Protein AF-A0AAV0WAT5-F1 (afdb_monomer_lite)

Radius of gyration: 22.38 Å; chains: 1; bounding box: 72×44×69 Å

Foldseek 3Di:
DDDDDPDDPDDPVRVVVVVVPDDDDDDDDDDDDDDDDDDDDDDDDDDDDDDDDDDPPDDPPPPPVPLDLAVLVDLVVDDDDVVNLVSNLPDFQQDDPPDDWDWDWDQDPNDIDTATDDSVVCVVQVQWHDGPPQQAIARSCCQHPPQADDPVRPHGDDYRHNHHPNHRPQCDDPNRPVDDD

pLDDT: mean 71.85, std 24.54, range [28.67, 96.25]

Sequence (181 aa):
MNDNKRKNSGSIATWLEKRSKTTIQDTRTNMMNDPIPIAVSSVTQVHLNQQSPNEPTTTHFSMTTELSNDIGDYLEKGSQTDHVKARFLEAPNVPDNNFLYPFSLHNKKGKQEKRYLKRDHFIQYKWLVYSQKKGGVFCNYCVFFANKGGKDKNVTLKSLVTVPLDKYAKMLGETGDFSTQ

Structure (mmCIF, N/CA/C/O backbone):
data_AF-A0AAV0WAT5-F1
#
_entry.id   AF-A0AAV0WAT5-F1
#
loop_
_atom_site.group_PDB
_atom_site.id
_atom_site.type_symbol
_atom_site.label_atom_id
_atom_site.label_alt_id
_atom_site.label_comp_id
_atom_site.label_asym_id
_atom_site.label_entity_id
_atom_site.label_seq_id
_atom_site.pdbx_PDB_ins_code
_atom_site.Cartn_x
_atom_site.Cartn_y
_atom_site.Cartn_z
_atom_site.occupancy
_atom_site.B_iso_or_equiv
_atom_site.auth_seq_id
_atom_site.auth_comp_id
_atom_site.auth_asym_id
_atom_site.auth_atom_id
_atom_site.pdbx_PDB_model_num
ATOM 1 N N . MET A 1 1 ? 44.144 9.863 -25.870 1.00 37.47 1 MET A N 1
ATOM 2 C CA . MET A 1 1 ? 43.237 9.222 -24.894 1.00 37.47 1 MET A CA 1
ATOM 3 C C . MET A 1 1 ? 42.202 10.264 -24.490 1.00 37.47 1 MET A C 1
ATOM 5 O O . MET A 1 1 ? 42.584 11.232 -23.852 1.00 37.47 1 MET A O 1
ATOM 9 N N . ASN A 1 2 ? 40.951 10.139 -24.942 1.00 33.28 2 ASN A N 1
ATOM 10 C CA . ASN A 1 2 ? 39.873 11.076 -24.601 1.00 33.28 2 ASN A CA 1
ATOM 11 C C . ASN A 1 2 ? 39.012 10.477 -23.484 1.00 33.28 2 ASN A C 1
ATOM 13 O O . ASN A 1 2 ? 38.313 9.492 -23.719 1.00 33.28 2 ASN A O 1
ATOM 17 N N . ASP A 1 3 ? 39.034 11.095 -22.304 1.00 37.66 3 ASP A N 1
ATOM 18 C CA . ASP A 1 3 ? 38.148 10.755 -21.190 1.00 37.66 3 ASP A CA 1
ATOM 19 C C . ASP A 1 3 ? 36.801 11.471 -21.342 1.00 37.66 3 ASP A C 1
ATOM 21 O O . ASP A 1 3 ? 36.654 12.673 -21.110 1.00 37.66 3 ASP A O 1
ATOM 25 N N . ASN A 1 4 ? 35.786 10.706 -21.741 1.00 37.41 4 ASN A N 1
ATOM 26 C CA . ASN A 1 4 ? 34.407 11.167 -21.844 1.00 37.41 4 ASN A CA 1
ATOM 27 C C . ASN A 1 4 ? 33.739 11.129 -20.458 1.00 37.41 4 ASN A C 1
ATOM 29 O O . ASN A 1 4 ? 33.177 10.119 -20.031 1.00 37.41 4 ASN A O 1
ATOM 33 N N . LYS A 1 5 ? 33.783 12.255 -19.740 1.00 36.44 5 LYS A N 1
ATOM 34 C CA . LYS A 1 5 ? 33.092 12.438 -18.455 1.00 36.44 5 LYS A CA 1
ATOM 35 C C . LYS A 1 5 ? 31.586 12.620 -18.698 1.00 36.44 5 LYS A C 1
ATOM 37 O O . LYS A 1 5 ? 31.105 13.732 -18.919 1.00 36.44 5 LYS A O 1
ATOM 42 N N . ARG A 1 6 ? 30.825 11.517 -18.672 1.00 36.16 6 ARG A N 1
ATOM 43 C CA . ARG A 1 6 ? 29.349 11.538 -18.673 1.00 36.16 6 ARG A CA 1
ATOM 44 C C . ARG A 1 6 ? 28.849 12.312 -17.448 1.00 36.16 6 ARG A C 1
ATOM 46 O O . ARG A 1 6 ? 29.103 11.931 -16.308 1.00 36.16 6 ARG A O 1
ATOM 53 N N . LYS A 1 7 ? 28.140 13.413 -17.700 1.00 38.62 7 LYS A N 1
ATOM 54 C CA . LYS A 1 7 ? 27.455 14.218 -16.684 1.00 38.62 7 LYS A CA 1
ATOM 55 C C . LYS A 1 7 ? 26.308 13.389 -16.098 1.00 38.62 7 LYS A C 1
ATOM 57 O O . LYS A 1 7 ? 25.387 13.021 -16.820 1.00 38.62 7 LYS A O 1
ATOM 62 N N . ASN A 1 8 ? 26.400 13.078 -14.807 1.00 36.84 8 ASN A N 1
ATOM 63 C CA . ASN A 1 8 ? 25.370 12.379 -14.045 1.00 36.84 8 ASN A CA 1
ATOM 64 C C . ASN A 1 8 ? 24.145 13.297 -13.892 1.00 36.84 8 ASN A C 1
ATOM 66 O O . ASN A 1 8 ? 24.202 14.310 -13.194 1.00 36.84 8 ASN A O 1
ATOM 70 N N . SER A 1 9 ? 23.068 12.981 -14.602 1.00 46.84 9 SER A N 1
ATOM 71 C CA . SER A 1 9 ? 21.797 13.693 -14.542 1.00 46.84 9 SER A CA 1
ATOM 72 C C . SER A 1 9 ? 21.013 13.265 -13.301 1.00 46.84 9 SER A C 1
ATOM 74 O O . SER A 1 9 ? 20.591 12.119 -13.232 1.00 46.84 9 SER A O 1
ATOM 76 N N . GLY A 1 10 ? 20.812 14.203 -12.368 1.00 46.66 10 GLY A N 1
ATOM 77 C CA . GLY A 1 10 ? 19.730 14.236 -11.372 1.00 46.66 10 GLY A CA 1
ATOM 78 C C . GLY A 1 10 ? 19.523 12.978 -10.522 1.00 46.66 10 GLY A C 1
ATOM 79 O O . GLY A 1 10 ? 18.920 12.007 -10.964 1.00 46.66 10 GLY A O 1
ATOM 80 N N . SER A 1 11 ? 19.931 13.032 -9.252 1.00 63.19 11 SER A N 1
ATOM 81 C CA . SER A 1 11 ? 19.593 11.995 -8.270 1.00 63.19 11 SER A CA 1
ATOM 82 C C . SER A 1 11 ? 18.072 11.820 -8.153 1.00 63.19 11 SER A C 1
ATOM 84 O O . SER A 1 11 ? 17.319 12.792 -8.193 1.00 63.19 11 SER A O 1
ATOM 86 N N . ILE A 1 12 ? 17.615 10.582 -7.947 1.00 54.03 12 ILE A N 1
ATOM 87 C CA . ILE A 1 12 ? 16.197 10.235 -7.733 1.00 54.03 12 ILE A CA 1
ATOM 88 C C . ILE A 1 12 ? 15.582 11.028 -6.566 1.00 54.03 12 ILE A C 1
ATOM 90 O O . ILE A 1 12 ? 14.396 11.358 -6.584 1.00 54.03 12 ILE A O 1
ATOM 94 N N . ALA A 1 13 ? 16.417 11.409 -5.592 1.00 47.31 13 ALA A N 1
ATOM 95 C CA . ALA A 1 13 ? 16.045 12.291 -4.491 1.00 47.31 13 ALA A CA 1
ATOM 96 C C . ALA A 1 13 ? 15.544 13.653 -5.001 1.00 47.31 13 ALA A C 1
ATOM 98 O O . ALA A 1 13 ? 14.521 14.153 -4.543 1.00 47.31 13 ALA A O 1
ATOM 99 N N . THR A 1 14 ? 16.201 14.203 -6.025 1.00 43.69 14 THR A N 1
ATOM 100 C CA . THR A 1 14 ? 15.866 15.497 -6.627 1.00 43.69 14 THR A CA 1
ATOM 101 C C . THR A 1 14 ? 14.537 15.451 -7.392 1.00 43.69 14 THR A C 1
ATOM 103 O O . THR A 1 14 ? 13.844 16.462 -7.487 1.00 43.69 14 THR A O 1
ATOM 106 N N . TRP A 1 15 ? 14.147 14.284 -7.921 1.00 50.72 15 TRP A N 1
ATOM 107 C CA . TRP A 1 15 ? 12.845 14.096 -8.571 1.00 50.72 15 TRP A CA 1
ATOM 108 C C . TRP A 1 15 ? 11.705 13.970 -7.548 1.00 50.72 15 TRP A C 1
ATOM 110 O O . TRP A 1 15 ? 10.678 14.638 -7.690 1.00 50.72 15 TRP A O 1
ATOM 120 N N . LEU A 1 16 ? 11.906 13.187 -6.480 1.00 52.50 16 LEU A N 1
ATOM 121 C CA . LEU A 1 16 ? 10.927 13.013 -5.396 1.00 52.50 16 LEU A CA 1
ATOM 122 C C . LEU A 1 16 ? 10.603 14.339 -4.688 1.00 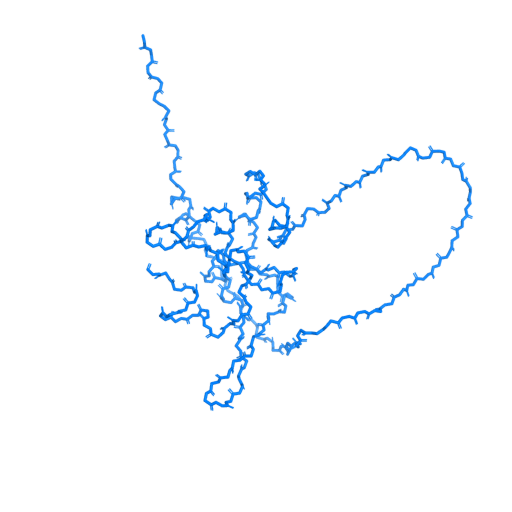52.50 16 LEU A C 1
ATOM 124 O O . LEU A 1 16 ? 9.443 14.631 -4.402 1.00 52.50 16 LEU A O 1
ATOM 128 N N . GLU A 1 17 ? 11.613 15.180 -4.476 1.00 48.09 17 GLU A N 1
ATOM 129 C CA . GLU A 1 17 ? 11.488 16.480 -3.807 1.00 48.09 17 GLU A CA 1
ATOM 130 C C . GLU A 1 17 ? 10.776 17.543 -4.663 1.00 48.09 17 GLU A C 1
ATOM 132 O O . GLU A 1 17 ? 10.206 18.505 -4.147 1.00 48.09 17 GLU A O 1
ATOM 137 N N . LYS A 1 18 ? 10.752 17.362 -5.989 1.00 47.75 18 LYS A N 1
ATOM 138 C CA . LYS A 1 18 ? 10.062 18.270 -6.913 1.00 47.75 18 LYS A CA 1
ATOM 139 C C . LYS A 1 18 ? 8.545 18.042 -6.929 1.00 47.75 18 LYS A C 1
ATOM 141 O O . LYS A 1 18 ? 7.797 18.989 -7.155 1.00 47.75 18 LYS A O 1
ATOM 146 N N . ARG A 1 19 ? 8.084 16.815 -6.647 1.00 53.62 19 ARG A N 1
ATOM 147 C CA . ARG A 1 19 ? 6.656 16.433 -6.668 1.00 53.62 19 ARG A CA 1
ATOM 148 C C . ARG A 1 19 ? 5.902 16.815 -5.387 1.00 53.62 19 ARG A C 1
ATOM 150 O O . ARG A 1 19 ? 4.683 16.940 -5.427 1.00 53.62 19 ARG A O 1
ATOM 157 N N . SER A 1 20 ? 6.595 17.056 -4.270 1.00 52.12 20 SER A N 1
ATOM 158 C CA . SER A 1 20 ? 5.967 17.483 -3.004 1.00 52.12 20 SER A CA 1
ATOM 159 C C . SER A 1 20 ? 5.407 18.913 -3.035 1.00 52.12 20 SER A C 1
ATOM 161 O O . SER A 1 20 ? 4.636 19.279 -2.154 1.00 52.12 20 SER A O 1
ATOM 163 N N . LYS A 1 21 ? 5.764 19.722 -4.044 1.00 44.47 21 LYS A N 1
ATOM 164 C CA . LYS A 1 21 ? 5.468 21.165 -4.092 1.00 44.47 21 LYS A CA 1
ATOM 165 C C . LYS A 1 21 ? 4.209 21.552 -4.882 1.00 44.47 21 LYS A C 1
ATOM 167 O O . LYS A 1 21 ? 3.925 22.740 -4.991 1.00 44.47 21 LYS A O 1
ATOM 172 N N . THR A 1 22 ? 3.442 20.603 -5.422 1.00 36.19 22 THR A N 1
ATOM 173 C CA . THR A 1 22 ? 2.227 20.906 -6.205 1.00 36.19 22 THR A CA 1
ATOM 174 C C . THR A 1 22 ? 0.973 20.418 -5.473 1.00 36.19 22 THR A C 1
ATOM 176 O O . THR A 1 22 ? 0.605 19.249 -5.562 1.00 36.19 22 THR A O 1
ATOM 179 N N . THR A 1 23 ? 0.322 21.325 -4.738 1.00 34.53 23 THR A N 1
ATOM 180 C CA . THR A 1 23 ? -0.930 21.094 -3.994 1.00 34.53 23 THR A CA 1
ATOM 181 C C . THR A 1 23 ? -2.118 21.655 -4.781 1.00 34.53 23 THR A C 1
ATOM 183 O O . THR A 1 23 ? -2.108 22.829 -5.143 1.00 34.53 23 THR A O 1
ATOM 186 N N . ILE A 1 24 ? -3.143 20.832 -5.027 1.00 41.00 24 ILE A N 1
ATOM 187 C CA . ILE A 1 24 ? -4.447 21.246 -5.577 1.00 41.00 24 ILE A CA 1
ATOM 188 C C . ILE A 1 24 ? -5.407 21.514 -4.409 1.00 41.00 24 ILE A C 1
ATOM 190 O O . ILE A 1 24 ? -5.421 20.757 -3.439 1.00 41.00 24 ILE A O 1
ATOM 194 N N . GLN A 1 25 ? -6.161 22.613 -4.505 1.00 33.59 25 GLN A N 1
ATOM 195 C CA . GLN A 1 25 ? -7.108 23.091 -3.496 1.00 33.59 25 GLN A CA 1
ATOM 196 C C . GLN A 1 25 ? -8.361 22.211 -3.354 1.00 33.59 25 GLN A C 1
ATOM 198 O O . GLN A 1 25 ? -8.833 21.584 -4.297 1.00 33.59 25 GLN A O 1
ATOM 203 N N . ASP A 1 26 ? -8.853 22.217 -2.118 1.00 36.38 26 ASP A N 1
ATOM 204 C CA . ASP A 1 26 ? -9.851 21.362 -1.481 1.00 36.38 26 ASP A CA 1
ATOM 205 C C . ASP A 1 26 ? -11.300 21.717 -1.870 1.00 36.38 26 ASP A C 1
ATOM 207 O O . ASP A 1 26 ? -11.656 22.889 -2.007 1.00 36.38 26 ASP A O 1
ATOM 211 N N . THR A 1 27 ? -12.186 20.722 -1.942 1.00 30.34 27 THR A N 1
ATOM 212 C CA . THR A 1 27 ? -13.634 20.949 -1.799 1.00 30.34 27 THR A CA 1
ATOM 213 C C . THR A 1 27 ? -14.227 19.795 -0.998 1.00 30.34 27 THR A C 1
ATOM 215 O O . THR A 1 27 ? -14.291 18.655 -1.452 1.00 30.34 27 THR A O 1
ATOM 218 N N . ARG A 1 28 ? -14.616 20.094 0.246 1.00 35.78 28 ARG A N 1
ATOM 219 C CA . ARG A 1 28 ? -15.203 19.143 1.195 1.00 35.78 28 ARG A CA 1
ATOM 220 C C . ARG A 1 28 ? -16.663 18.872 0.843 1.00 35.78 28 ARG A C 1
ATOM 222 O O . ARG A 1 28 ? -17.470 19.798 0.809 1.00 35.78 28 ARG A O 1
ATOM 229 N N . THR A 1 29 ? -17.045 17.605 0.720 1.00 31.75 29 THR A N 1
ATOM 230 C CA . THR A 1 29 ? -18.437 17.185 0.935 1.00 31.75 29 THR A CA 1
ATOM 231 C C . THR A 1 29 ? -18.451 15.816 1.611 1.00 31.75 29 THR A C 1
ATOM 233 O O . THR A 1 29 ? -17.894 14.848 1.102 1.00 31.75 29 THR A O 1
ATOM 236 N N . ASN A 1 30 ? -19.039 15.769 2.808 1.00 40.59 30 ASN A N 1
ATOM 237 C CA . ASN A 1 30 ? -19.241 14.567 3.613 1.00 40.59 30 ASN A CA 1
ATOM 238 C C . ASN A 1 30 ? -20.468 13.811 3.100 1.00 40.59 30 ASN A C 1
ATOM 240 O O . ASN A 1 30 ? -21.547 14.393 3.144 1.00 40.59 30 ASN A O 1
ATOM 244 N N . MET A 1 31 ? -20.347 12.530 2.740 1.00 33.38 31 MET A N 1
ATOM 245 C CA . MET A 1 31 ? -21.466 11.578 2.802 1.00 33.38 31 MET A CA 1
ATOM 246 C C . MET A 1 31 ? -20.951 10.195 3.215 1.00 33.38 31 MET A C 1
ATOM 248 O O . MET A 1 31 ? -19.987 9.668 2.667 1.00 33.38 31 MET A O 1
ATOM 252 N N . MET A 1 32 ? -21.574 9.667 4.263 1.00 38.75 32 MET A N 1
ATOM 253 C CA . MET A 1 32 ? -21.243 8.434 4.965 1.00 38.75 32 MET A CA 1
ATOM 254 C C . MET A 1 32 ? -21.985 7.283 4.278 1.00 38.75 32 MET A C 1
ATOM 256 O O . MET A 1 32 ? -23.207 7.257 4.345 1.00 38.75 32 MET A O 1
ATOM 260 N N . ASN A 1 33 ? -21.274 6.355 3.633 1.00 40.72 33 ASN A N 1
ATOM 261 C CA . ASN A 1 33 ? -21.858 5.105 3.136 1.00 40.72 33 ASN A CA 1
ATOM 262 C C . ASN A 1 33 ? -21.138 3.916 3.787 1.00 40.72 33 ASN A C 1
ATOM 264 O O . ASN A 1 33 ? -19.906 3.856 3.813 1.00 40.72 33 ASN A O 1
ATOM 268 N N . ASP A 1 34 ? -21.925 3.002 4.350 1.00 34.50 34 ASP A N 1
ATOM 269 C CA . ASP A 1 34 ? -21.464 1.864 5.144 1.00 34.50 34 ASP A CA 1
ATOM 270 C C . ASP A 1 34 ? -20.690 0.817 4.309 1.00 34.50 34 ASP A C 1
ATOM 272 O O . ASP A 1 34 ? -21.162 0.410 3.245 1.00 34.50 34 ASP A O 1
ATOM 276 N N . PRO A 1 35 ? -19.523 0.323 4.776 1.00 44.41 35 PRO A N 1
ATOM 277 C CA . PRO A 1 35 ? -18.745 -0.683 4.055 1.00 44.41 35 PRO A CA 1
ATOM 278 C C . PRO A 1 35 ? -19.113 -2.134 4.399 1.00 44.41 35 PRO A C 1
ATOM 280 O O . PRO A 1 35 ? -19.340 -2.504 5.558 1.00 44.41 35 PRO A O 1
ATOM 283 N N . ILE A 1 36 ? -19.077 -2.957 3.351 1.00 41.91 36 ILE A N 1
ATOM 284 C CA . ILE A 1 36 ? -19.386 -4.392 3.309 1.00 41.91 36 ILE A CA 1
ATOM 285 C C . ILE A 1 36 ? -18.222 -5.221 3.903 1.00 41.91 36 ILE A C 1
ATOM 287 O O . ILE A 1 36 ? -17.056 -4.882 3.680 1.00 41.91 36 ILE A O 1
ATOM 291 N N . PRO A 1 37 ? -18.489 -6.315 4.644 1.00 35.16 37 PRO A N 1
ATOM 292 C CA . PRO A 1 37 ? -17.477 -7.307 5.009 1.00 35.16 37 PRO A CA 1
ATOM 293 C C . PRO A 1 37 ? -17.104 -8.206 3.815 1.00 35.16 37 PRO A C 1
ATOM 295 O O . PRO A 1 37 ? -17.970 -8.672 3.082 1.00 35.16 37 PRO A O 1
ATOM 298 N N . ILE A 1 38 ? -15.813 -8.487 3.630 1.00 42.34 38 ILE A N 1
ATOM 299 C CA . ILE A 1 38 ? -15.306 -9.325 2.532 1.00 42.34 38 ILE A CA 1
ATOM 300 C C . ILE A 1 38 ? -15.771 -10.782 2.729 1.00 42.34 38 ILE A C 1
ATOM 302 O O . ILE A 1 38 ? -15.254 -11.484 3.597 1.00 42.34 38 ILE A O 1
ATOM 306 N N . ALA A 1 39 ? -16.728 -11.235 1.912 1.00 33.19 39 ALA A N 1
ATOM 307 C CA . ALA A 1 39 ? -17.063 -12.642 1.684 1.00 33.19 39 ALA A CA 1
ATOM 308 C C . ALA A 1 39 ? -17.506 -12.850 0.219 1.00 33.19 39 ALA A C 1
ATOM 310 O O . ALA A 1 39 ? -18.100 -11.971 -0.399 1.00 33.19 39 ALA A O 1
ATOM 311 N N . VAL A 1 40 ? -17.133 -14.000 -0.335 1.00 33.66 40 VAL A N 1
ATOM 312 C CA . VAL A 1 40 ? -17.058 -14.356 -1.762 1.00 33.66 40 VAL A CA 1
ATOM 313 C C . VAL A 1 40 ? -18.344 -14.973 -2.349 1.00 33.66 40 VAL A C 1
ATOM 315 O O . VAL A 1 40 ? -19.091 -15.630 -1.631 1.00 33.66 40 VAL A O 1
ATOM 318 N N . SER A 1 41 ? -18.461 -14.861 -3.686 1.00 32.78 41 SER A N 1
ATOM 319 C CA . SER A 1 41 ? -19.055 -15.814 -4.659 1.00 32.78 41 SER A CA 1
ATOM 320 C C . SER A 1 41 ? -20.452 -15.561 -5.278 1.00 32.78 41 SER A C 1
ATOM 322 O O . SER A 1 41 ? -21.479 -15.772 -4.645 1.00 32.78 41 SER A O 1
ATOM 324 N N . SER A 1 42 ? -20.405 -15.348 -6.608 1.00 42.00 42 SER A N 1
ATOM 325 C CA . SER A 1 42 ? -21.212 -15.981 -7.682 1.00 42.00 42 SER A CA 1
ATOM 326 C C . SER A 1 42 ? -22.590 -15.429 -8.105 1.00 42.00 42 SER A C 1
ATOM 328 O O . SER A 1 42 ? -23.282 -14.763 -7.351 1.00 42.00 42 SER A O 1
ATOM 330 N N . VAL A 1 43 ? -22.963 -15.862 -9.329 1.00 30.67 43 VAL A N 1
ATOM 331 C CA . VAL A 1 43 ? -24.242 -15.802 -10.090 1.00 30.67 43 VAL A CA 1
ATOM 332 C C . VAL A 1 43 ? -24.431 -14.508 -10.937 1.00 30.67 43 VAL A C 1
ATOM 334 O O . VAL A 1 43 ? -24.141 -13.427 -10.452 1.00 30.67 43 VAL A O 1
ATOM 337 N N . THR A 1 44 ? -24.829 -14.483 -12.224 1.00 29.94 44 THR A N 1
ATOM 338 C CA . THR A 1 44 ? -25.473 -15.456 -13.138 1.00 29.94 44 THR A CA 1
ATOM 339 C C . THR A 1 44 ? -25.221 -15.097 -14.616 1.00 29.94 44 THR A C 1
ATOM 341 O O . THR A 1 44 ? -24.944 -13.952 -14.959 1.00 29.94 44 THR A O 1
ATOM 344 N N . GLN A 1 45 ? -25.381 -16.103 -15.478 1.00 42.06 45 GLN A N 1
ATOM 345 C CA . GLN A 1 45 ? -25.395 -16.082 -16.944 1.00 42.06 45 GLN A CA 1
ATOM 346 C C . GLN A 1 45 ? -26.568 -15.282 -17.548 1.00 42.06 45 GLN A C 1
ATOM 348 O O . GLN A 1 45 ? -27.667 -15.294 -16.998 1.00 42.06 45 GLN A O 1
ATOM 353 N N . VAL A 1 46 ? -26.373 -14.747 -18.759 1.00 30.34 46 VAL A N 1
ATOM 354 C CA . VAL A 1 46 ? -27.448 -14.533 -19.745 1.00 30.34 46 VAL A CA 1
ATOM 355 C C . VAL A 1 46 ? -27.029 -15.091 -21.107 1.00 30.34 46 VAL A C 1
ATOM 357 O O . VAL A 1 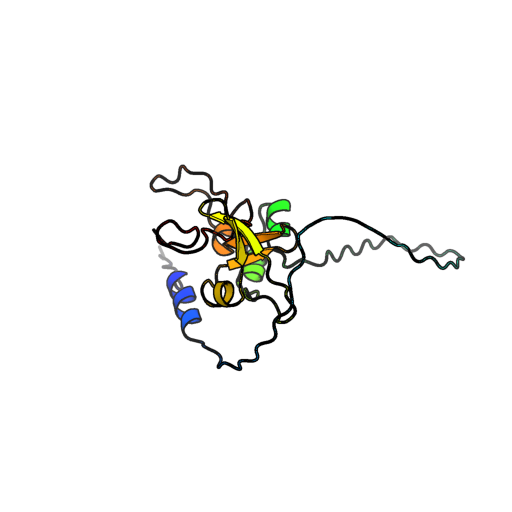46 ? -25.918 -14.865 -21.581 1.00 30.34 46 VAL A O 1
ATOM 360 N N . HIS A 1 47 ? -27.939 -15.864 -21.692 1.00 35.94 47 HIS A N 1
ATOM 361 C CA . HIS A 1 47 ? -27.854 -16.560 -22.972 1.00 35.94 47 HIS A CA 1
ATOM 362 C C . HIS A 1 47 ? -28.748 -15.845 -23.995 1.00 35.94 47 HIS A C 1
ATOM 364 O O . HIS A 1 47 ? -29.900 -15.565 -23.668 1.00 35.94 47 HIS A O 1
ATOM 370 N N . LEU A 1 48 ? -28.274 -15.633 -25.230 1.00 28.67 48 LEU A N 1
ATOM 371 C CA . LEU A 1 48 ? -29.133 -15.679 -26.421 1.00 28.67 48 LEU A CA 1
ATOM 372 C C . LEU A 1 48 ? -28.323 -16.002 -27.695 1.00 28.67 48 LEU A C 1
ATOM 374 O O . LEU A 1 48 ? -27.343 -15.333 -28.013 1.00 28.67 48 LEU A O 1
ATOM 378 N N . ASN A 1 49 ? -28.761 -17.055 -28.388 1.00 38.34 49 ASN A N 1
ATOM 379 C CA . ASN A 1 49 ? -28.244 -17.624 -29.639 1.00 38.34 49 ASN A CA 1
ATOM 380 C C . ASN A 1 49 ? -28.514 -16.765 -30.891 1.00 38.34 49 ASN A C 1
ATOM 382 O O . ASN A 1 49 ? -29.608 -16.218 -31.013 1.00 38.34 49 ASN A O 1
ATOM 386 N N . GLN A 1 50 ? -27.628 -16.858 -31.898 1.00 34.81 50 GLN A N 1
ATOM 387 C CA . GLN A 1 50 ? -27.954 -17.346 -33.261 1.00 34.81 50 GLN A CA 1
ATOM 388 C C . GLN A 1 50 ? -26.688 -17.548 -34.126 1.00 34.81 50 GLN A C 1
ATOM 390 O O . GLN A 1 50 ? -25.675 -16.890 -33.920 1.00 34.81 50 GLN A O 1
ATOM 395 N N . GLN A 1 51 ? -26.738 -18.515 -35.052 1.00 36.03 51 GLN A N 1
ATOM 396 C CA . GLN A 1 51 ? -25.600 -19.154 -35.735 1.00 36.03 51 GLN A CA 1
ATOM 397 C C . GLN A 1 51 ? -25.800 -19.181 -37.268 1.00 36.03 51 GLN A C 1
ATOM 399 O O . GLN A 1 51 ? -26.946 -19.312 -37.699 1.00 36.03 51 GLN A O 1
ATOM 404 N N . SER A 1 52 ? -24.678 -19.193 -38.029 1.00 42.06 52 SER A N 1
ATOM 405 C CA . SER A 1 52 ? -24.436 -19.758 -39.398 1.00 42.06 52 SER A CA 1
ATOM 406 C C . SER A 1 52 ? -24.051 -18.749 -40.517 1.00 42.06 52 SER A C 1
ATOM 408 O O . SER A 1 52 ? -24.593 -17.646 -40.498 1.00 42.06 52 SER A O 1
ATOM 410 N N . PRO A 1 53 ? -23.262 -19.099 -41.575 1.00 45.81 53 PRO A N 1
ATOM 411 C CA . PRO A 1 53 ? -22.148 -20.063 -41.711 1.00 45.81 53 PRO A CA 1
ATOM 412 C C . PRO A 1 53 ? -20.839 -19.485 -42.346 1.00 45.81 53 PRO A C 1
ATOM 414 O O . PRO A 1 53 ? -20.864 -18.766 -43.335 1.00 45.81 53 PRO A O 1
ATOM 417 N N . ASN A 1 54 ? -19.696 -19.942 -41.820 1.00 48.88 54 ASN A N 1
ATOM 418 C CA . ASN A 1 54 ? -18.440 -20.363 -42.480 1.00 48.88 54 ASN A CA 1
ATOM 419 C C . ASN A 1 54 ? -17.700 -19.441 -43.492 1.00 48.88 54 ASN A C 1
ATOM 421 O O . ASN A 1 54 ? -17.868 -19.581 -44.701 1.00 48.88 54 ASN A O 1
ATOM 425 N N . GLU A 1 55 ? -16.692 -18.702 -43.010 1.00 37.59 55 GLU A N 1
ATOM 426 C CA . GLU A 1 55 ? -15.476 -18.334 -43.769 1.00 37.59 55 GLU A CA 1
ATOM 427 C C . GLU A 1 55 ? -14.225 -18.590 -42.898 1.00 37.59 55 GLU A C 1
ATOM 429 O O . GLU A 1 55 ? -14.321 -18.511 -41.668 1.00 37.59 55 GLU A O 1
ATOM 434 N N . PRO A 1 56 ? -13.051 -18.927 -43.474 1.00 46.00 56 PRO A N 1
ATOM 435 C CA . PRO A 1 56 ? -11.864 -19.284 -42.705 1.00 46.00 56 PRO A CA 1
ATOM 436 C C . PRO A 1 56 ? -11.232 -18.022 -42.111 1.00 46.00 56 PRO A C 1
ATOM 438 O O . PRO A 1 56 ? -10.332 -17.415 -42.686 1.00 46.00 56 PRO A O 1
ATOM 441 N N . THR A 1 57 ? -11.708 -17.600 -40.941 1.00 34.53 57 THR A N 1
ATOM 442 C CA . THR A 1 57 ? -11.074 -16.511 -40.198 1.00 34.53 57 THR A CA 1
ATOM 443 C C . THR A 1 57 ? -9.801 -17.033 -39.542 1.00 34.53 57 THR A C 1
ATOM 445 O O . THR A 1 57 ? -9.826 -17.663 -38.485 1.00 34.53 57 THR A O 1
ATOM 448 N N . THR A 1 58 ? -8.680 -16.766 -40.207 1.00 39.88 58 THR A N 1
ATOM 449 C CA . THR A 1 58 ? -7.326 -16.789 -39.656 1.00 39.88 58 THR A CA 1
ATOM 450 C C . THR A 1 58 ? -7.325 -16.250 -38.230 1.00 39.88 58 THR A C 1
ATOM 452 O O . THR A 1 58 ? -7.675 -15.095 -37.985 1.00 39.88 58 THR A O 1
ATOM 455 N N . THR A 1 59 ? -6.922 -17.108 -37.296 1.00 44.38 59 THR A N 1
ATOM 456 C CA . THR A 1 59 ? -6.725 -16.841 -35.873 1.00 44.38 59 THR A CA 1
ATOM 457 C C . THR A 1 59 ? -5.785 -15.653 -35.660 1.00 44.38 59 THR A C 1
ATOM 459 O O . THR A 1 59 ? -4.586 -15.818 -35.458 1.00 44.38 59 THR A O 1
ATOM 462 N N . HIS A 1 60 ? -6.322 -14.436 -35.654 1.00 50.31 60 HIS A N 1
ATOM 463 C CA . HIS A 1 60 ? -5.674 -13.311 -34.997 1.00 50.31 60 HIS A CA 1
ATOM 464 C C . HIS A 1 60 ? -6.073 -13.361 -33.530 1.00 50.31 60 HIS A C 1
ATOM 466 O O . HIS A 1 60 ? -7.069 -12.782 -33.100 1.00 50.31 60 HIS A O 1
ATOM 472 N N . PHE A 1 61 ? -5.280 -14.102 -32.757 1.00 48.22 61 PHE A N 1
ATOM 473 C CA . PHE A 1 61 ? -5.299 -14.043 -31.304 1.00 48.22 61 PHE A CA 1
ATOM 474 C C . PHE A 1 61 ? -4.760 -12.670 -30.882 1.00 48.22 61 PHE A C 1
ATOM 476 O O . PHE A 1 61 ? -3.613 -12.520 -30.465 1.00 48.22 61 PHE A O 1
ATOM 483 N N . SER A 1 62 ? -5.585 -11.637 -31.046 1.00 45.03 62 SER A N 1
ATOM 484 C CA . SER A 1 62 ? -5.371 -10.333 -30.434 1.00 45.03 62 SER A CA 1
ATOM 485 C C . SER A 1 62 ? -5.610 -10.486 -28.938 1.00 45.03 62 SER A C 1
ATOM 487 O O . SER A 1 62 ? -6.649 -10.106 -28.408 1.00 45.03 62 SER A O 1
ATOM 489 N N . MET A 1 63 ? -4.626 -11.047 -28.235 1.00 44.78 63 MET A N 1
ATOM 490 C CA . MET A 1 63 ? -4.456 -10.774 -26.816 1.00 44.78 63 MET A CA 1
ATOM 491 C C . MET A 1 63 ? -3.965 -9.329 -26.690 1.00 44.78 63 MET A C 1
ATOM 493 O O . MET A 1 63 ? -2.803 -9.059 -26.389 1.00 44.78 63 MET A O 1
ATOM 497 N N . THR A 1 64 ? -4.867 -8.368 -26.874 1.00 44.22 64 THR A N 1
ATOM 498 C CA . THR A 1 64 ? -4.764 -7.130 -26.108 1.00 44.22 64 THR A CA 1
ATOM 499 C C . THR A 1 64 ? -5.041 -7.536 -24.670 1.00 44.22 64 THR A C 1
ATOM 501 O O . THR A 1 64 ? -6.174 -7.508 -24.198 1.00 44.22 64 THR A O 1
ATOM 504 N N . THR A 1 65 ? -4.007 -8.035 -23.991 1.00 55.09 65 THR A N 1
ATOM 505 C CA . THR A 1 65 ? -4.037 -8.107 -22.537 1.00 55.09 65 THR A CA 1
ATOM 506 C C . THR A 1 65 ? -4.200 -6.668 -22.081 1.00 55.09 65 THR A C 1
ATOM 508 O O . THR A 1 65 ? -3.258 -5.882 -22.155 1.00 55.09 65 THR A O 1
ATOM 511 N N . GLU A 1 66 ? -5.429 -6.304 -21.711 1.00 60.38 66 GLU A N 1
ATOM 512 C CA . GLU A 1 66 ? -5.732 -5.143 -20.881 1.00 60.38 66 GLU A CA 1
ATOM 513 C C . GLU A 1 66 ? -4.617 -5.062 -19.840 1.00 60.38 66 GLU A C 1
ATOM 515 O O . GLU A 1 66 ? -4.485 -5.936 -18.973 1.00 60.38 66 GLU A O 1
ATOM 520 N N . LEU A 1 67 ? -3.700 -4.109 -20.022 1.00 69.19 67 LEU A N 1
ATOM 521 C CA . LEU A 1 67 ? -2.534 -4.017 -19.164 1.00 69.19 67 LEU A CA 1
ATOM 522 C C . LEU A 1 67 ? -3.050 -3.443 -17.850 1.00 69.19 67 LEU A C 1
ATOM 524 O O . LEU A 1 67 ? -3.158 -2.227 -17.698 1.00 69.19 67 LEU A O 1
ATOM 528 N N . SER A 1 68 ? -3.459 -4.338 -16.956 1.00 81.50 68 SER A N 1
ATOM 529 C CA . SER A 1 68 ? -3.986 -3.975 -15.652 1.00 81.50 68 SER A CA 1
ATOM 530 C C . SER A 1 68 ? -3.001 -3.063 -14.929 1.00 81.50 68 SER A C 1
ATOM 532 O O . SER A 1 68 ? -1.793 -3.316 -14.902 1.00 81.50 68 SER A O 1
ATOM 534 N N . ASN A 1 69 ? -3.541 -1.994 -14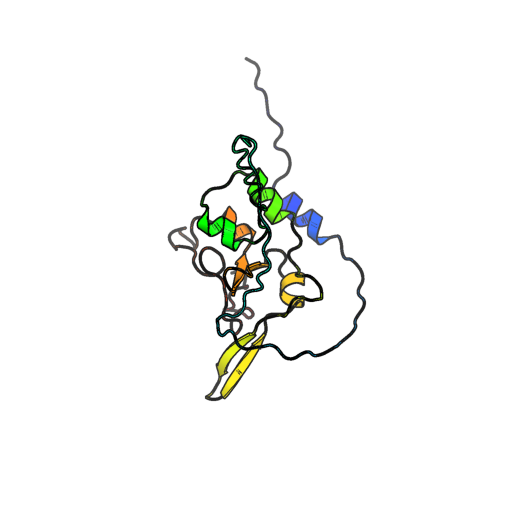.351 1.00 85.19 69 ASN A N 1
ATOM 535 C CA . ASN A 1 69 ? -2.804 -1.060 -13.505 1.00 85.19 69 ASN A CA 1
ATOM 536 C C . ASN A 1 69 ? -2.834 -1.484 -12.026 1.00 85.19 69 ASN A C 1
ATOM 538 O O . ASN A 1 69 ? -2.413 -0.714 -11.164 1.00 85.19 69 ASN A O 1
ATOM 542 N N . ASP A 1 70 ? -3.329 -2.685 -11.709 1.00 91.06 70 ASP A N 1
ATOM 543 C CA . ASP A 1 70 ? -3.294 -3.226 -10.353 1.00 91.06 70 ASP A CA 1
ATOM 544 C C . ASP A 1 70 ? -1.895 -3.787 -10.042 1.00 91.06 70 ASP A C 1
ATOM 546 O O . ASP A 1 70 ? -1.377 -4.672 -10.727 1.00 91.06 70 ASP A O 1
ATOM 550 N N . ILE A 1 71 ? -1.261 -3.276 -8.984 1.00 92.50 71 ILE A N 1
ATOM 551 C CA . ILE A 1 71 ? 0.090 -3.693 -8.573 1.00 92.50 71 ILE A CA 1
ATOM 552 C C . ILE A 1 71 ? 0.168 -5.185 -8.202 1.00 92.50 71 ILE A C 1
ATOM 554 O O . ILE A 1 71 ? 1.226 -5.807 -8.292 1.00 92.50 71 ILE A O 1
ATOM 558 N N . GLY A 1 72 ? -0.959 -5.792 -7.831 1.00 91.25 72 GLY A N 1
ATOM 559 C CA . GLY A 1 72 ? -1.076 -7.219 -7.570 1.00 91.25 72 GLY A CA 1
ATOM 560 C C . GLY A 1 72 ? -0.824 -8.085 -8.805 1.00 91.25 72 GLY A C 1
ATOM 561 O O . GLY A 1 72 ? -0.358 -9.214 -8.653 1.00 91.25 72 GLY A O 1
ATOM 562 N N . ASP A 1 73 ? -1.074 -7.570 -10.014 1.00 89.56 73 ASP A N 1
ATOM 563 C CA . ASP A 1 73 ? -0.765 -8.274 -11.264 1.00 89.56 73 ASP A CA 1
ATOM 564 C C . ASP A 1 73 ? 0.735 -8.311 -11.556 1.00 89.56 73 ASP A C 1
ATOM 566 O O . ASP A 1 73 ? 1.236 -9.298 -12.097 1.00 89.56 73 ASP A O 1
ATOM 570 N N . TYR A 1 74 ? 1.472 -7.267 -11.167 1.00 88.50 74 TYR A N 1
ATOM 571 C CA . TYR A 1 74 ? 2.930 -7.247 -11.285 1.00 88.50 74 TYR A CA 1
ATOM 572 C C . TYR A 1 74 ? 3.568 -8.372 -10.459 1.00 88.50 74 TYR A C 1
ATOM 574 O O . TYR A 1 74 ? 4.439 -9.090 -10.948 1.00 88.50 74 TYR A O 1
ATOM 582 N N . LEU A 1 75 ? 3.100 -8.558 -9.219 1.00 86.88 75 LEU A N 1
ATOM 583 C CA . LEU A 1 75 ? 3.647 -9.553 -8.291 1.00 86.88 75 LEU A CA 1
ATOM 584 C C . LEU A 1 75 ? 3.513 -10.996 -8.797 1.00 86.88 75 LEU A C 1
ATOM 586 O O . LEU A 1 75 ? 4.326 -11.841 -8.438 1.00 86.88 75 LEU A O 1
ATOM 590 N N . GLU A 1 76 ? 2.518 -11.282 -9.638 1.00 84.69 76 GLU A N 1
ATOM 591 C CA . GLU A 1 76 ? 2.338 -12.608 -10.242 1.00 84.69 76 GLU A CA 1
ATOM 592 C C . GLU A 1 76 ? 3.196 -12.816 -11.489 1.00 84.69 76 GLU A C 1
ATOM 594 O O . GLU A 1 76 ? 3.657 -13.927 -11.743 1.00 84.69 76 GLU A O 1
ATOM 599 N N . LYS A 1 77 ? 3.427 -11.752 -12.265 1.00 80.62 77 LYS A N 1
ATOM 600 C CA . LYS A 1 77 ? 4.182 -11.811 -13.525 1.00 80.62 77 LYS A CA 1
ATOM 601 C C . LYS A 1 77 ? 5.702 -11.778 -13.323 1.00 80.62 77 LYS A C 1
ATOM 603 O O . LYS A 1 77 ? 6.442 -12.076 -14.257 1.00 80.62 77 LYS A O 1
ATOM 608 N N . GLY A 1 78 ? 6.181 -11.428 -12.129 1.00 73.19 78 GLY A N 1
ATOM 609 C CA . GLY A 1 78 ? 7.610 -11.354 -11.819 1.00 73.19 78 GLY A CA 1
ATOM 610 C C . GLY A 1 78 ? 8.298 -10.139 -12.453 1.00 73.19 78 GLY A C 1
ATOM 611 O O . GLY A 1 78 ? 7.662 -9.120 -12.711 1.00 73.19 78 GLY A O 1
ATOM 612 N N . SER A 1 79 ? 9.614 -10.227 -12.684 1.00 75.44 79 SER A N 1
ATOM 613 C CA . SER A 1 79 ? 10.441 -9.101 -13.156 1.00 75.44 79 SER A CA 1
ATOM 614 C C . SER A 1 79 ? 9.885 -8.465 -14.438 1.00 75.44 79 SER A C 1
ATOM 616 O O . SER A 1 79 ? 9.815 -9.125 -15.473 1.00 75.44 79 SER A O 1
ATOM 618 N N . GLN A 1 80 ? 9.504 -7.185 -14.376 1.00 82.50 80 GLN A N 1
ATOM 619 C CA . GLN A 1 80 ? 9.065 -6.413 -15.545 1.00 82.50 80 GLN A CA 1
ATOM 620 C C . GLN A 1 80 ? 10.118 -5.390 -15.976 1.00 82.50 80 GLN A C 1
ATOM 622 O O . GLN A 1 80 ? 11.022 -5.023 -15.219 1.00 82.50 80 GLN A O 1
ATOM 627 N N . THR A 1 81 ? 9.957 -4.883 -17.198 1.00 89.56 81 THR A N 1
ATOM 628 C CA . THR A 1 81 ? 10.788 -3.810 -17.749 1.00 89.56 81 THR A CA 1
ATOM 629 C C . THR A 1 81 ? 10.605 -2.501 -16.977 1.00 89.56 81 THR A C 1
ATOM 631 O O . THR A 1 81 ? 9.564 -2.250 -16.364 1.00 89.56 81 THR A O 1
ATOM 634 N N . ASP A 1 82 ? 11.604 -1.621 -17.042 1.00 91.19 82 ASP A N 1
ATOM 635 C CA . ASP A 1 82 ? 11.539 -0.317 -16.372 1.00 91.19 82 ASP A CA 1
ATOM 636 C C . ASP A 1 82 ? 10.410 0.571 -16.912 1.00 91.19 82 ASP A C 1
ATOM 638 O O . ASP A 1 82 ? 9.840 1.355 -16.159 1.00 91.19 82 ASP A O 1
ATOM 642 N N . HIS A 1 83 ? 10.008 0.384 -18.174 1.00 90.94 83 HIS A N 1
ATOM 643 C CA . HIS A 1 83 ? 8.834 1.043 -18.749 1.00 90.94 83 HIS A CA 1
ATOM 644 C C . HIS A 1 83 ? 7.540 0.667 -18.009 1.00 90.94 83 HIS A C 1
ATOM 646 O O . HIS A 1 83 ? 6.706 1.524 -17.723 1.00 90.94 83 HIS A O 1
ATOM 652 N N . VAL A 1 84 ? 7.364 -0.614 -17.665 1.00 89.00 84 VAL A N 1
ATOM 653 C CA . VAL A 1 84 ? 6.197 -1.063 -16.890 1.00 89.00 84 VAL A CA 1
ATOM 654 C C . VAL A 1 84 ? 6.237 -0.470 -15.485 1.00 89.00 84 VAL A C 1
ATOM 656 O O . VAL A 1 84 ? 5.227 0.051 -15.021 1.00 89.00 84 VAL A O 1
ATOM 659 N N . LYS A 1 85 ? 7.405 -0.476 -14.828 1.00 91.38 85 LYS A N 1
ATOM 660 C CA . LYS A 1 85 ? 7.565 0.140 -13.500 1.00 91.38 85 LYS A CA 1
ATOM 661 C C . LYS A 1 85 ? 7.222 1.631 -13.540 1.00 91.38 85 LYS A C 1
ATOM 663 O O . LYS A 1 85 ? 6.449 2.087 -12.706 1.00 91.38 85 LYS A O 1
ATOM 668 N N . ALA A 1 86 ? 7.730 2.374 -14.526 1.00 91.94 86 ALA A N 1
ATOM 669 C CA . ALA A 1 86 ? 7.447 3.800 -14.694 1.00 91.94 86 ALA A CA 1
ATOM 670 C C . ALA A 1 86 ? 5.939 4.080 -14.770 1.00 91.94 86 ALA A C 1
ATOM 672 O O . ALA A 1 86 ? 5.442 4.918 -14.021 1.00 91.94 86 ALA A O 1
ATOM 673 N N . ARG A 1 87 ? 5.189 3.294 -15.555 1.00 90.88 87 ARG A N 1
ATOM 674 C CA . ARG A 1 87 ? 3.723 3.404 -15.641 1.00 90.88 87 ARG A CA 1
ATOM 675 C C . ARG A 1 87 ? 3.032 3.289 -14.275 1.00 90.88 87 ARG A C 1
ATOM 677 O O . ARG A 1 87 ? 2.158 4.094 -13.969 1.00 90.88 87 ARG A O 1
ATOM 684 N N . PHE A 1 88 ? 3.425 2.327 -13.436 1.00 91.38 88 PHE A N 1
ATOM 685 C CA . PHE A 1 88 ? 2.864 2.184 -12.083 1.00 91.38 88 PHE A CA 1
ATOM 686 C C . PHE A 1 88 ? 3.249 3.336 -11.143 1.00 91.38 88 PHE A C 1
ATOM 688 O O . PHE A 1 88 ? 2.486 3.676 -10.241 1.00 91.38 88 PHE A O 1
ATOM 695 N N . LEU A 1 89 ? 4.429 3.933 -11.319 1.00 91.06 89 LEU A N 1
ATOM 696 C CA . LEU A 1 89 ? 4.904 5.058 -10.501 1.00 91.06 89 LEU A CA 1
ATOM 697 C C . LEU A 1 89 ? 4.277 6.405 -10.905 1.00 91.06 89 LEU A C 1
ATOM 699 O O . LEU A 1 89 ? 4.186 7.335 -10.091 1.00 91.06 89 LEU A O 1
ATOM 703 N N . GLU A 1 90 ? 3.866 6.522 -12.164 1.00 90.31 90 GLU A N 1
ATOM 704 C CA . GLU A 1 90 ? 3.172 7.688 -12.709 1.00 90.31 90 GLU A CA 1
ATOM 705 C C . GLU A 1 90 ? 1.671 7.663 -12.406 1.00 90.31 90 GLU A C 1
ATOM 707 O O . GLU A 1 90 ? 1.078 8.729 -12.221 1.00 90.31 90 GLU A O 1
ATOM 712 N N . ALA A 1 91 ? 1.082 6.467 -12.289 1.00 89.00 91 ALA A N 1
ATOM 713 C CA . ALA A 1 91 ? -0.326 6.285 -11.967 1.00 89.00 91 ALA A CA 1
ATOM 714 C C . ALA A 1 91 ? -0.731 7.017 -10.666 1.00 89.00 91 ALA A C 1
ATOM 716 O O . ALA A 1 91 ? 0.036 7.042 -9.692 1.00 89.00 91 ALA A O 1
ATOM 717 N N . PRO A 1 92 ? -1.940 7.609 -10.611 1.00 89.50 92 PRO A N 1
ATOM 718 C CA . PRO A 1 92 ? -2.470 8.183 -9.383 1.00 89.50 92 PRO A CA 1
ATOM 719 C C . PRO A 1 92 ? -2.538 7.136 -8.273 1.00 89.50 92 PRO A C 1
ATOM 721 O O . PRO A 1 92 ? -3.042 6.033 -8.464 1.00 89.50 92 PRO A O 1
ATOM 724 N N . ASN A 1 93 ? -2.048 7.495 -7.090 1.00 91.00 93 ASN A N 1
ATOM 725 C CA . ASN A 1 93 ? -2.058 6.595 -5.942 1.00 91.00 93 ASN A CA 1
ATOM 726 C C . ASN A 1 93 ? -3.366 6.691 -5.132 1.00 91.00 93 ASN A C 1
ATOM 728 O O . ASN A 1 93 ? -3.709 5.771 -4.396 1.00 91.00 93 ASN A O 1
ATOM 732 N N . VAL A 1 94 ? -4.086 7.813 -5.250 1.00 92.38 94 VAL A N 1
ATOM 733 C CA . VAL A 1 94 ? -5.377 8.039 -4.592 1.00 92.38 94 VAL A CA 1
ATOM 734 C C . VAL A 1 94 ? -6.478 7.415 -5.453 1.00 92.38 94 VAL A C 1
ATOM 736 O O . VAL A 1 94 ? -6.623 7.838 -6.599 1.00 92.38 94 VAL A O 1
ATOM 739 N N . PRO A 1 95 ? -7.265 6.461 -4.921 1.00 89.81 95 PRO A N 1
ATOM 740 C CA . PRO A 1 95 ? -8.389 5.890 -5.654 1.00 89.81 95 PRO A CA 1
ATOM 741 C C . PRO A 1 95 ? -9.457 6.929 -6.025 1.00 89.81 95 PRO A C 1
ATOM 743 O O . PRO A 1 95 ? -9.609 7.960 -5.352 1.00 89.81 95 PRO A O 1
ATOM 746 N N . ASP A 1 96 ? -10.232 6.621 -7.066 1.00 89.75 96 ASP A N 1
ATOM 747 C CA . ASP A 1 96 ? -11.355 7.444 -7.520 1.00 89.75 96 ASP A CA 1
ATOM 748 C C . ASP A 1 96 ? -12.392 7.678 -6.415 1.00 89.75 96 ASP A C 1
ATOM 750 O O . ASP A 1 96 ? -12.475 6.945 -5.429 1.00 89.75 96 ASP A O 1
ATOM 754 N N . ASN A 1 97 ? -13.228 8.702 -6.583 1.00 88.81 97 ASN A N 1
ATOM 755 C CA . ASN A 1 97 ? -14.197 9.108 -5.557 1.00 88.81 97 ASN A CA 1
ATOM 756 C C . ASN A 1 97 ? -15.235 8.022 -5.220 1.00 88.81 97 ASN A C 1
ATOM 758 O O . ASN A 1 97 ? -15.786 8.034 -4.124 1.00 88.81 97 ASN A O 1
ATOM 762 N N . ASN A 1 98 ? -15.467 7.073 -6.130 1.00 91.38 98 ASN A N 1
ATOM 763 C CA . ASN A 1 98 ? -16.397 5.959 -5.930 1.00 91.38 98 ASN A CA 1
ATOM 764 C C . ASN A 1 98 ? -15.738 4.743 -5.254 1.00 91.38 98 ASN A C 1
ATOM 766 O O . ASN A 1 98 ? -16.384 3.713 -5.070 1.00 91.38 98 ASN A O 1
ATOM 770 N N . PHE A 1 99 ? -14.452 4.833 -4.902 1.00 93.38 99 PHE A N 1
ATOM 771 C CA . PHE A 1 99 ? -13.744 3.756 -4.229 1.00 93.38 99 PHE A CA 1
ATOM 772 C C . PHE A 1 99 ? -14.259 3.563 -2.800 1.00 93.38 99 PHE A C 1
ATOM 774 O O . PHE A 1 99 ? -14.239 4.477 -1.971 1.00 93.38 99 PHE A O 1
ATOM 781 N N . LEU A 1 100 ? -14.671 2.335 -2.497 1.00 92.75 100 LEU A N 1
ATOM 782 C CA . LEU A 1 100 ? -15.100 1.942 -1.162 1.00 92.75 100 LEU A CA 1
ATOM 783 C C . LEU A 1 100 ? -13.881 1.567 -0.325 1.00 92.75 100 LEU A C 1
ATOM 785 O O . LEU A 1 100 ? -13.267 0.519 -0.526 1.00 92.75 100 LEU A O 1
ATOM 789 N N . TYR A 1 101 ? -13.533 2.419 0.637 1.00 94.12 101 TYR A N 1
ATOM 790 C CA . TYR A 1 101 ? -12.375 2.156 1.480 1.00 94.12 101 TYR A CA 1
ATOM 791 C C . TYR A 1 101 ? -12.639 1.001 2.466 1.00 94.12 101 TYR A C 1
ATOM 793 O O . TYR A 1 101 ? -13.627 1.032 3.207 1.00 94.12 101 TYR A O 1
ATOM 801 N N . PRO A 1 102 ? -11.747 -0.003 2.525 1.00 96.19 102 PRO A N 1
ATOM 802 C CA . PRO A 1 102 ? -11.924 -1.170 3.377 1.00 96.19 102 PRO A CA 1
ATOM 803 C C . PRO A 1 102 ? -11.639 -0.868 4.853 1.00 96.19 102 PRO A C 1
ATOM 805 O O . PRO A 1 102 ? -11.000 0.123 5.222 1.00 96.19 102 PRO A O 1
ATOM 808 N N . PHE A 1 103 ? -12.065 -1.788 5.715 1.00 96.25 103 PHE A N 1
ATOM 809 C CA . PHE A 1 103 ? -11.705 -1.800 7.127 1.00 96.25 103 PHE A CA 1
ATOM 810 C C . PHE A 1 103 ? -11.231 -3.186 7.563 1.00 96.25 103 PHE A C 1
ATOM 812 O O . PHE A 1 103 ? -11.626 -4.205 7.007 1.00 96.25 103 PHE A O 1
ATOM 819 N N . SER A 1 104 ? -10.428 -3.211 8.621 1.00 95.88 104 SER A N 1
ATOM 820 C CA . SER A 1 104 ? -10.025 -4.423 9.325 1.00 95.88 104 SER A CA 1
ATOM 821 C C . SER A 1 104 ? -10.625 -4.417 10.725 1.00 95.88 104 SER A C 1
ATOM 823 O O . SER A 1 104 ? -10.735 -3.353 11.344 1.00 95.88 104 SER A O 1
ATOM 825 N N . LEU A 1 105 ? -10.971 -5.587 11.250 1.00 95.44 105 LEU A N 1
ATOM 826 C CA . LEU A 1 105 ? -11.418 -5.725 12.632 1.00 95.44 105 LEU A CA 1
ATOM 827 C C . LEU A 1 105 ? -10.209 -5.829 13.567 1.00 95.44 105 LEU A C 1
ATOM 829 O O . LEU A 1 105 ? -9.248 -6.545 13.288 1.00 95.44 105 LEU A O 1
ATOM 833 N N . HIS A 1 106 ? -10.262 -5.122 14.690 1.00 94.12 106 HIS A N 1
ATOM 834 C CA . HIS A 1 106 ? -9.225 -5.132 15.711 1.00 94.12 106 HIS A CA 1
ATOM 835 C C . HIS A 1 106 ? -9.842 -5.338 17.089 1.00 94.12 106 HIS A C 1
ATOM 837 O O . HIS A 1 106 ? -10.810 -4.673 17.438 1.00 94.12 106 HIS A O 1
ATOM 843 N N . ASN A 1 107 ? -9.272 -6.239 17.887 1.00 93.88 107 ASN A N 1
ATOM 844 C CA . ASN A 1 107 ? -9.723 -6.464 19.255 1.00 93.88 107 ASN A CA 1
ATOM 845 C C . ASN A 1 107 ? -8.882 -5.623 20.212 1.00 93.88 107 ASN A C 1
ATOM 847 O O . ASN A 1 107 ? -7.686 -5.862 20.369 1.00 93.88 107 ASN A O 1
ATOM 851 N N . LYS A 1 108 ? -9.522 -4.666 20.883 1.00 89.44 108 LYS A N 1
ATOM 852 C CA . LYS A 1 108 ? -8.899 -3.807 21.888 1.00 89.44 108 LYS A CA 1
ATOM 853 C C . LYS A 1 108 ? -9.649 -3.959 23.205 1.00 89.44 108 LYS A C 1
ATOM 855 O O . LYS A 1 108 ? -10.828 -3.635 23.293 1.00 89.44 108 LYS A O 1
ATOM 860 N N . LYS A 1 109 ? -8.958 -4.458 24.238 1.00 91.62 109 LYS A N 1
ATOM 861 C CA . LYS A 1 109 ? -9.527 -4.693 25.582 1.00 91.62 109 LYS A CA 1
ATOM 862 C C . LYS A 1 109 ? -10.830 -5.517 25.552 1.00 91.62 109 LYS A C 1
ATOM 864 O O . LYS A 1 109 ? -11.810 -5.157 26.190 1.00 91.62 109 LYS A O 1
ATOM 869 N N . GLY A 1 110 ? -10.860 -6.586 24.753 1.00 93.44 110 GLY A N 1
ATOM 870 C CA . GLY A 1 110 ? -12.032 -7.464 24.620 1.00 93.44 110 GLY A CA 1
ATOM 871 C C . GLY A 1 110 ? -13.170 -6.917 23.750 1.00 93.44 110 GLY A C 1
ATOM 872 O O . GLY A 1 110 ? -14.132 -7.637 23.510 1.00 93.44 110 GLY A O 1
ATOM 873 N N . LYS A 1 111 ? -13.065 -5.688 23.227 1.00 94.62 111 LYS A N 1
ATOM 874 C CA . LYS A 1 111 ? -14.039 -5.113 22.293 1.00 94.62 111 LYS A CA 1
ATOM 875 C C . LYS A 1 111 ? -13.495 -5.123 20.868 1.00 94.62 111 LYS A C 1
ATOM 877 O O . LYS A 1 111 ? -12.365 -4.694 20.630 1.00 94.62 111 LYS A O 1
ATOM 882 N N . GLN A 1 112 ? -14.315 -5.574 19.926 1.00 95.88 112 GLN A N 1
ATOM 883 C CA . GLN A 1 112 ? -14.004 -5.506 18.504 1.00 95.88 112 GLN A CA 1
ATOM 884 C C . GLN A 1 112 ? -14.319 -4.103 17.965 1.00 95.88 112 GLN A C 1
ATOM 886 O O . GLN A 1 112 ? -15.425 -3.589 18.131 1.00 95.88 112 GLN A O 1
ATOM 891 N N . GLU A 1 113 ? -13.338 -3.473 17.327 1.00 95.12 113 GLU A N 1
ATOM 892 C CA . GLU A 1 113 ? -13.448 -2.162 16.690 1.00 95.12 113 GLU A CA 1
ATOM 893 C C . GLU A 1 113 ? -13.041 -2.238 15.214 1.00 95.12 113 GLU A C 1
ATOM 895 O O . GLU A 1 113 ? -12.148 -2.997 14.829 1.00 95.12 113 GLU A O 1
ATOM 900 N N . LYS A 1 114 ? -13.697 -1.435 14.370 1.00 95.44 114 LYS A N 1
ATOM 901 C CA . LYS A 1 114 ? -13.320 -1.283 12.962 1.00 95.44 114 LYS A CA 1
ATOM 902 C C . LYS A 1 114 ? -12.176 -0.279 12.840 1.00 95.44 114 LYS A C 1
ATOM 904 O O . LYS A 1 114 ? -12.235 0.822 13.386 1.00 95.44 114 LYS A O 1
ATOM 909 N N . ARG A 1 115 ? -11.148 -0.646 12.082 1.00 94.94 115 ARG A N 1
ATOM 910 C CA . ARG A 1 115 ? -10.020 0.216 11.717 1.00 94.94 115 ARG A CA 1
ATOM 911 C C . ARG A 1 115 ? -10.032 0.412 10.216 1.00 94.94 115 ARG A C 1
ATOM 913 O O . ARG A 1 115 ? -9.926 -0.560 9.481 1.00 94.94 115 ARG A O 1
ATOM 920 N N . TYR A 1 116 ? -10.212 1.652 9.788 1.00 94.50 116 TYR A N 1
ATOM 921 C CA . TYR A 1 116 ? -10.464 1.992 8.393 1.00 94.50 116 TYR A CA 1
ATOM 922 C C . TYR A 1 116 ? -9.182 2.391 7.677 1.00 94.50 116 TYR A C 1
ATOM 924 O O . TYR A 1 116 ? -8.400 3.191 8.195 1.00 94.50 116 TYR A O 1
ATOM 932 N N . LEU A 1 117 ? -9.027 1.898 6.454 1.00 95.81 117 LEU A N 1
ATOM 933 C CA . LEU A 1 117 ? -8.248 2.585 5.440 1.00 95.81 117 LEU A CA 1
ATOM 934 C C . LEU A 1 117 ? -9.070 3.796 4.965 1.00 95.81 117 LEU A C 1
ATOM 936 O O . LEU A 1 117 ? -10.295 3.747 4.962 1.00 95.81 117 LEU A O 1
ATOM 940 N N . LYS A 1 118 ? -8.431 4.916 4.635 1.00 94.31 118 LYS A N 1
ATOM 941 C CA . LYS A 1 118 ? -9.119 6.170 4.302 1.00 94.31 118 LYS A CA 1
ATOM 942 C C . LYS A 1 118 ? -8.382 6.888 3.186 1.00 94.31 118 LYS A C 1
ATOM 944 O O . LYS A 1 118 ? -7.176 6.697 3.036 1.00 94.31 118 LYS A O 1
ATOM 949 N N . ARG A 1 119 ? -9.090 7.765 2.469 1.00 94.81 119 ARG A N 1
ATOM 950 C CA . ARG A 1 119 ? -8.522 8.630 1.423 1.00 94.81 119 ARG A CA 1
ATOM 951 C C . ARG A 1 119 ? -7.292 9.396 1.903 1.00 94.81 119 ARG A C 1
ATOM 953 O O . ARG A 1 119 ? -6.275 9.390 1.215 1.00 94.81 119 ARG A O 1
ATOM 960 N N . ASP A 1 120 ? -7.358 9.965 3.104 1.00 94.19 120 ASP A N 1
ATOM 961 C CA . ASP A 1 120 ? -6.269 10.749 3.698 1.00 94.19 120 ASP A CA 1
ATOM 962 C C . ASP A 1 120 ? -4.958 9.966 3.787 1.00 94.19 120 ASP A C 1
ATOM 964 O O . ASP A 1 120 ? -3.894 10.538 3.569 1.00 94.19 120 ASP A O 1
ATOM 968 N N . HIS A 1 121 ? -5.012 8.646 4.007 1.00 94.38 121 HIS A N 1
ATOM 969 C CA . HIS A 1 121 ? -3.807 7.817 4.014 1.00 94.38 121 HIS A CA 1
ATOM 970 C C . HIS A 1 121 ? -3.123 7.818 2.638 1.00 94.38 121 HIS A C 1
ATOM 972 O O . HIS A 1 121 ? -1.910 7.954 2.557 1.00 94.38 121 HIS A O 1
ATOM 978 N N . PHE A 1 122 ? -3.871 7.757 1.537 1.00 94.94 122 PHE A N 1
ATOM 979 C CA . PHE A 1 122 ? -3.288 7.847 0.192 1.00 94.94 122 PHE A CA 1
ATOM 980 C C . PHE A 1 122 ? -2.807 9.264 -0.132 1.00 94.94 122 PHE A C 1
ATOM 982 O O . PHE A 1 122 ? -1.811 9.453 -0.831 1.00 94.94 122 PHE A O 1
ATOM 989 N N . ILE A 1 123 ? 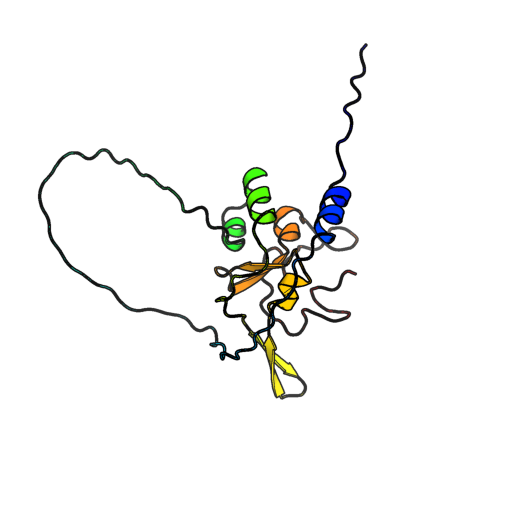-3.486 10.290 0.384 1.00 93.50 123 ILE A N 1
ATOM 990 C CA . ILE A 1 123 ? -3.042 11.673 0.204 1.00 93.50 123 ILE A CA 1
ATOM 991 C C . ILE A 1 123 ? -1.712 11.898 0.930 1.00 93.50 123 ILE A C 1
ATOM 993 O O . ILE A 1 123 ? -0.805 12.484 0.337 1.00 93.50 123 ILE A O 1
ATOM 997 N N . GLN A 1 124 ? -1.586 11.411 2.163 1.00 92.88 124 GLN A N 1
ATOM 998 C CA . GLN A 1 124 ? -0.402 11.573 3.002 1.00 92.88 124 GLN A CA 1
ATOM 999 C C . GLN A 1 124 ? 0.768 10.696 2.534 1.00 92.88 124 GLN A C 1
ATOM 1001 O O . GLN A 1 124 ? 1.902 11.164 2.455 1.00 92.88 124 GLN A O 1
ATOM 1006 N N . TYR A 1 125 ? 0.500 9.442 2.172 1.00 92.75 125 TYR A N 1
ATOM 1007 C CA . TYR A 1 125 ? 1.513 8.467 1.780 1.00 92.75 125 TYR A CA 1
ATOM 1008 C C . TYR A 1 125 ? 1.442 8.223 0.271 1.00 92.75 125 TYR A C 1
ATOM 1010 O O . TYR A 1 125 ? 0.785 7.299 -0.196 1.00 92.75 125 TYR A O 1
ATOM 1018 N N . LYS A 1 126 ? 2.146 9.047 -0.520 1.00 92.06 126 LYS A N 1
ATOM 1019 C CA . LYS A 1 126 ? 2.126 8.971 -2.001 1.00 92.06 126 LYS A CA 1
ATOM 1020 C C . LYS A 1 126 ? 2.628 7.647 -2.580 1.00 92.06 126 LYS A C 1
ATOM 1022 O O . LYS A 1 126 ? 2.342 7.325 -3.726 1.00 92.06 126 LYS A O 1
ATOM 1027 N N . TRP A 1 127 ? 3.389 6.895 -1.794 1.00 93.44 127 TRP A N 1
ATOM 1028 C CA . TRP A 1 127 ? 3.854 5.556 -2.138 1.00 93.44 127 TRP A CA 1
ATOM 1029 C C . TRP A 1 127 ? 2.805 4.467 -1.889 1.00 93.44 127 TRP A C 1
ATOM 1031 O O . TRP A 1 127 ? 3.014 3.335 -2.315 1.00 93.44 127 TRP A O 1
ATOM 1041 N N . LEU A 1 128 ? 1.715 4.777 -1.185 1.00 95.56 128 LEU A N 1
ATOM 1042 C CA . LEU A 1 128 ? 0.670 3.825 -0.837 1.00 95.56 128 LEU A CA 1
ATOM 1043 C C . LEU A 1 128 ? -0.281 3.651 -2.018 1.00 95.56 128 LEU A C 1
ATOM 1045 O O . LEU A 1 128 ? -0.849 4.630 -2.501 1.00 95.56 128 LEU A O 1
ATOM 1049 N N . VAL A 1 129 ? -0.469 2.407 -2.447 1.00 95.69 129 VAL A N 1
ATOM 1050 C CA . VAL A 1 129 ? -1.393 2.028 -3.524 1.00 95.69 129 VAL A CA 1
ATOM 1051 C C . VAL A 1 129 ? -2.252 0.855 -3.073 1.00 95.69 129 VAL A C 1
ATOM 1053 O O . VAL A 1 129 ? -1.787 -0.006 -2.326 1.00 95.69 129 VAL A O 1
ATOM 1056 N N . TYR A 1 130 ? -3.514 0.824 -3.497 1.00 96.06 130 TYR A N 1
ATOM 1057 C CA . TYR A 1 130 ? -4.422 -0.283 -3.206 1.00 96.06 130 TYR A CA 1
ATOM 1058 C C . TYR A 1 130 ? -4.426 -1.278 -4.364 1.00 96.06 130 TYR A C 1
ATOM 1060 O O . TYR A 1 130 ? -4.492 -0.877 -5.522 1.00 96.06 130 TYR A O 1
ATOM 1068 N N . SER A 1 131 ? -4.375 -2.568 -4.044 1.00 95.12 131 SER A N 1
ATOM 1069 C CA . SER A 1 131 ? -4.623 -3.646 -4.997 1.00 95.12 131 SER A CA 1
ATOM 1070 C C . SER A 1 131 ? -6.014 -4.202 -4.741 1.00 95.12 131 SER A C 1
ATOM 1072 O O . SER A 1 131 ? -6.256 -4.818 -3.698 1.00 95.12 131 SER A O 1
ATOM 1074 N N . GLN A 1 132 ? -6.916 -4.019 -5.703 1.00 93.12 132 GLN A N 1
ATOM 1075 C CA . GLN A 1 132 ? -8.232 -4.646 -5.673 1.00 93.12 132 GLN A CA 1
ATOM 1076 C C . GLN A 1 132 ? -8.085 -6.164 -5.770 1.00 93.12 132 GLN A C 1
ATOM 1078 O O . GLN A 1 132 ? -8.771 -6.902 -5.066 1.00 93.12 132 GLN A O 1
ATOM 1083 N N . LYS A 1 133 ? -7.133 -6.627 -6.586 1.00 93.06 133 LYS A N 1
ATOM 1084 C CA . LYS A 1 133 ? -6.857 -8.050 -6.782 1.00 93.06 133 LYS A CA 1
ATOM 1085 C C . LYS A 1 133 ? -6.387 -8.757 -5.510 1.00 93.06 133 LYS A C 1
ATOM 1087 O O . LYS A 1 133 ? -6.754 -9.906 -5.276 1.00 93.06 133 LYS A O 1
ATOM 1092 N N . LYS A 1 134 ? -5.545 -8.105 -4.704 1.00 95.06 134 LYS A N 1
ATOM 1093 C CA . LYS A 1 134 ? -4.968 -8.690 -3.479 1.00 95.06 134 LYS A CA 1
ATOM 1094 C C . LYS A 1 134 ? -5.696 -8.264 -2.201 1.00 95.06 134 LYS A C 1
ATOM 1096 O O . LYS A 1 134 ? -5.400 -8.813 -1.147 1.00 95.06 134 LYS A O 1
ATOM 1101 N N . GLY A 1 135 ? -6.640 -7.324 -2.277 1.00 94.62 135 GLY A N 1
ATOM 1102 C CA . GLY A 1 135 ? -7.484 -6.932 -1.147 1.00 94.62 135 GLY A CA 1
ATOM 1103 C C . GLY A 1 135 ? -6.756 -6.142 -0.057 1.00 94.62 135 GLY A C 1
ATOM 1104 O O . GLY A 1 135 ? -7.060 -6.295 1.123 1.00 94.62 135 GLY A O 1
ATOM 1105 N N . GLY A 1 136 ? -5.798 -5.287 -0.416 1.00 95.81 136 GLY A N 1
ATOM 1106 C CA . GLY A 1 136 ? -5.061 -4.483 0.560 1.00 95.81 136 GLY A CA 1
ATOM 1107 C C . GLY A 1 136 ? -4.045 -3.542 -0.077 1.00 95.81 136 GLY A C 1
ATOM 1108 O O . GLY A 1 136 ? -4.016 -3.376 -1.297 1.00 95.81 136 GLY A O 1
ATOM 1109 N N . VAL A 1 137 ? -3.234 -2.888 0.755 1.00 96.25 137 VAL A N 1
ATOM 1110 C CA . VAL A 1 137 ? -2.297 -1.853 0.293 1.00 96.25 137 VAL A CA 1
ATOM 1111 C C . VAL A 1 137 ? -0.867 -2.355 0.163 1.00 96.25 137 VAL A C 1
ATOM 1113 O O . VAL A 1 137 ? -0.416 -3.211 0.923 1.00 96.25 137 VAL A O 1
ATOM 1116 N N . PHE A 1 138 ? -0.142 -1.762 -0.779 1.00 96.06 138 PHE A N 1
ATOM 1117 C CA . PHE A 1 138 ? 1.281 -1.971 -1.011 1.00 96.06 138 PHE A CA 1
ATOM 1118 C C . PHE A 1 138 ? 2.043 -0.648 -0.974 1.00 96.06 138 PHE A C 1
ATOM 1120 O O . PHE A 1 138 ? 1.483 0.429 -1.193 1.00 96.06 138 PHE A O 1
ATOM 1127 N N . CYS A 1 139 ? 3.348 -0.751 -0.745 1.00 94.69 139 CYS A N 1
ATOM 1128 C CA . CYS A 1 139 ? 4.306 0.303 -1.023 1.00 94.69 139 CYS A CA 1
ATOM 1129 C C . CYS A 1 139 ? 4.789 0.171 -2.471 1.00 94.69 139 CYS A C 1
ATOM 1131 O O . CYS A 1 139 ? 5.582 -0.714 -2.791 1.00 94.69 139 CYS A O 1
ATOM 1133 N N . ASN A 1 140 ? 4.350 1.088 -3.333 1.00 93.50 140 ASN A N 1
ATOM 1134 C CA . ASN A 1 140 ? 4.630 1.089 -4.770 1.00 93.50 140 ASN A CA 1
ATOM 1135 C C . ASN A 1 140 ? 6.141 1.031 -5.067 1.00 93.50 140 ASN A C 1
ATOM 1137 O O . ASN A 1 140 ? 6.619 0.185 -5.816 1.00 93.50 140 ASN A O 1
ATOM 1141 N N . TYR A 1 141 ? 6.931 1.869 -4.389 1.00 93.12 141 TYR A N 1
ATOM 1142 C CA . TYR A 1 141 ? 8.390 1.865 -4.541 1.00 93.12 141 TYR A CA 1
ATOM 1143 C C . TYR A 1 141 ? 9.031 0.575 -4.019 1.00 93.12 141 TYR A C 1
ATOM 1145 O O . TYR A 1 141 ? 9.967 0.051 -4.620 1.00 93.12 141 TYR A O 1
ATOM 1153 N N . CYS A 1 142 ? 8.534 0.051 -2.901 1.00 92.62 142 CYS A N 1
ATOM 1154 C CA . CYS A 1 142 ? 9.120 -1.113 -2.256 1.00 92.62 142 CYS A CA 1
ATOM 1155 C C . CYS A 1 142 ? 8.932 -2.370 -3.111 1.00 92.62 142 CYS A C 1
ATOM 1157 O O . CYS A 1 142 ? 9.871 -3.145 -3.251 1.00 92.62 142 CYS A O 1
ATOM 1159 N N . VAL A 1 143 ? 7.761 -2.528 -3.738 1.00 93.06 143 VAL A N 1
ATOM 1160 C CA . VAL A 1 143 ? 7.474 -3.625 -4.678 1.00 93.06 143 VAL A CA 1
ATOM 1161 C C . VAL A 1 143 ? 8.493 -3.676 -5.821 1.00 93.06 143 VAL A C 1
ATOM 1163 O O . VAL A 1 143 ? 8.917 -4.761 -6.214 1.00 93.06 143 VAL A O 1
ATOM 1166 N N . PHE A 1 144 ? 8.910 -2.523 -6.352 1.00 91.12 144 PHE A N 1
ATOM 1167 C CA . PHE A 1 144 ? 9.794 -2.480 -7.522 1.00 91.12 144 PHE A CA 1
ATOM 1168 C C . PHE A 1 144 ? 11.284 -2.462 -7.204 1.00 91.12 144 PHE A C 1
ATOM 1170 O O . PHE A 1 144 ? 12.078 -2.923 -8.026 1.00 91.12 144 PHE A O 1
ATOM 1177 N N . PHE A 1 145 ? 11.676 -1.904 -6.058 1.00 89.56 145 PHE A N 1
ATOM 1178 C CA . PHE A 1 145 ? 13.080 -1.579 -5.793 1.00 89.56 145 PHE A CA 1
ATOM 1179 C C . PHE A 1 145 ? 13.642 -2.219 -4.525 1.00 89.56 145 PHE A C 1
ATOM 1181 O O . PHE A 1 145 ? 14.860 -2.214 -4.334 1.00 89.56 145 PHE A O 1
ATOM 1188 N N . ALA A 1 146 ? 12.799 -2.765 -3.646 1.00 88.94 146 ALA A N 1
ATOM 1189 C CA . ALA A 1 146 ? 13.263 -3.302 -2.378 1.00 88.94 146 ALA A CA 1
ATOM 1190 C C . ALA A 1 146 ? 13.490 -4.817 -2.464 1.00 88.94 146 ALA A C 1
ATOM 1192 O O . ALA A 1 146 ? 12.559 -5.604 -2.596 1.00 88.94 146 ALA A O 1
ATOM 1193 N N . ASN A 1 147 ? 14.753 -5.227 -2.332 1.00 83.75 147 ASN A N 1
ATOM 1194 C CA . ASN A 1 147 ? 15.136 -6.643 -2.368 1.00 83.75 147 ASN A CA 1
ATOM 1195 C C . ASN A 1 147 ? 15.172 -7.277 -0.969 1.00 83.75 147 ASN A C 1
ATOM 1197 O O . ASN A 1 147 ? 14.744 -8.413 -0.778 1.00 83.75 147 ASN A O 1
ATOM 1201 N N . LYS A 1 148 ? 15.715 -6.553 0.017 1.00 88.12 148 LYS A N 1
ATOM 1202 C CA . LYS A 1 148 ? 15.860 -6.983 1.415 1.00 88.12 148 LYS A CA 1
ATOM 1203 C C . LYS A 1 148 ? 15.787 -5.770 2.341 1.00 88.12 148 LYS A C 1
ATOM 1205 O O . LYS A 1 148 ? 16.151 -4.667 1.938 1.00 88.12 148 LYS A O 1
ATOM 1210 N N . GLY A 1 149 ? 15.335 -5.990 3.570 1.00 85.44 149 GLY A N 1
ATOM 1211 C CA . GLY A 1 149 ? 15.235 -4.985 4.626 1.00 85.44 149 GLY A CA 1
ATOM 1212 C C . GLY A 1 149 ? 16.125 -5.273 5.831 1.00 85.44 149 GLY A C 1
ATOM 1213 O O . GLY A 1 149 ? 16.903 -6.233 5.849 1.00 85.44 149 GLY A O 1
ATOM 1214 N N . GLY A 1 150 ? 15.960 -4.445 6.863 1.00 82.75 150 GLY A N 1
ATOM 1215 C CA . GLY A 1 150 ? 16.759 -4.484 8.086 1.00 82.75 150 GLY A CA 1
ATOM 1216 C C . GLY A 1 150 ? 18.145 -3.862 7.909 1.00 82.75 150 GLY A C 1
ATOM 1217 O O . GLY A 1 150 ? 18.623 -3.684 6.787 1.00 82.75 150 GLY A O 1
ATOM 1218 N N . LYS A 1 151 ? 18.795 -3.551 9.036 1.00 83.19 151 LYS A N 1
ATOM 1219 C CA . LYS A 1 151 ? 20.117 -2.902 9.083 1.00 83.19 151 LYS A CA 1
ATOM 1220 C C . LYS A 1 151 ? 21.154 -3.620 8.213 1.00 83.19 151 LYS A C 1
ATOM 1222 O O . LYS A 1 151 ? 21.852 -2.979 7.435 1.00 83.19 151 LYS A O 1
ATOM 1227 N N . ASP A 1 152 ? 21.160 -4.950 8.271 1.00 88.19 152 ASP A N 1
ATOM 1228 C CA . ASP A 1 152 ? 22.144 -5.786 7.573 1.00 88.19 152 ASP A CA 1
ATOM 1229 C C . ASP A 1 152 ? 21.629 -6.343 6.235 1.00 88.19 152 ASP A C 1
ATOM 1231 O O . ASP A 1 152 ? 22.216 -7.269 5.678 1.00 88.19 152 ASP A O 1
ATOM 1235 N N . LYS A 1 153 ? 20.507 -5.820 5.712 1.00 84.50 153 LYS A N 1
ATOM 1236 C CA . LYS A 1 153 ? 19.873 -6.286 4.463 1.00 84.50 153 LYS A CA 1
ATOM 1237 C C . LYS A 1 153 ? 19.670 -7.804 4.431 1.00 84.50 153 LYS A C 1
ATOM 1239 O O . LYS A 1 153 ? 19.873 -8.435 3.397 1.00 84.50 153 LYS A O 1
ATOM 1244 N N . ASN A 1 154 ? 19.276 -8.402 5.552 1.00 86.38 154 ASN A N 1
ATOM 1245 C CA . ASN A 1 154 ? 19.073 -9.850 5.660 1.00 86.38 154 ASN A CA 1
ATOM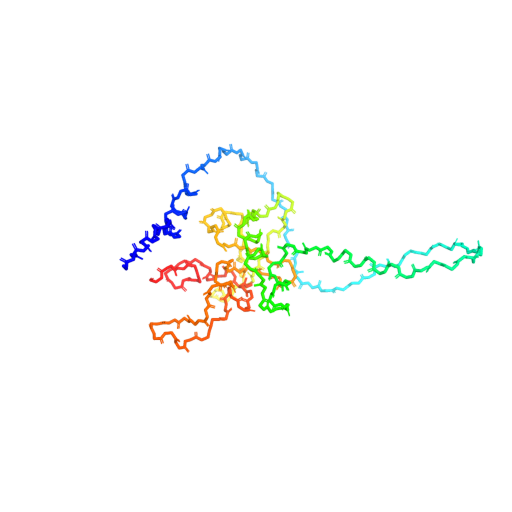 1246 C C . ASN A 1 154 ? 17.603 -10.243 5.881 1.00 86.38 154 ASN A C 1
ATOM 1248 O O . ASN A 1 154 ? 17.257 -11.421 5.881 1.00 86.38 154 ASN A O 1
ATOM 1252 N N . VAL A 1 155 ? 16.710 -9.267 6.044 1.00 86.81 155 VAL A N 1
ATOM 1253 C CA . VAL A 1 155 ? 15.296 -9.540 6.308 1.00 86.81 155 VAL A CA 1
ATOM 1254 C C . VAL A 1 155 ? 14.526 -9.566 4.994 1.00 86.81 155 VAL A C 1
ATOM 1256 O O . VAL A 1 155 ? 14.604 -8.635 4.194 1.00 86.81 155 VAL A O 1
ATOM 1259 N N . THR A 1 156 ? 13.760 -10.632 4.768 1.00 88.06 156 THR A N 1
ATOM 1260 C CA . THR A 1 156 ? 12.840 -10.702 3.624 1.00 88.06 156 THR A CA 1
ATOM 1261 C C . THR A 1 156 ? 11.675 -9.743 3.841 1.00 88.06 156 THR A C 1
ATOM 1263 O O . THR A 1 156 ? 11.021 -9.782 4.884 1.00 88.06 156 THR A O 1
ATOM 1266 N N . LEU A 1 157 ? 11.399 -8.904 2.845 1.00 88.69 157 LEU A N 1
ATOM 1267 C CA . LEU A 1 157 ? 10.311 -7.933 2.891 1.00 88.69 157 LEU A CA 1
ATOM 1268 C C . LEU A 1 157 ? 8.981 -8.610 2.545 1.00 88.69 157 LEU A C 1
ATOM 1270 O O . LEU A 1 157 ? 8.806 -9.149 1.450 1.00 88.69 157 LEU A O 1
ATOM 1274 N N . LYS A 1 158 ? 8.048 -8.604 3.501 1.00 90.25 158 LYS A N 1
ATOM 1275 C CA . LYS A 1 158 ? 6.731 -9.238 3.356 1.00 90.25 158 LYS A CA 1
ATOM 1276 C C . LYS A 1 158 ? 5.624 -8.205 3.204 1.00 90.25 158 LYS A C 1
ATOM 1278 O O . LYS A 1 158 ? 5.239 -7.892 2.080 1.00 90.25 158 LYS A O 1
ATOM 1283 N N . SER A 1 159 ? 5.149 -7.679 4.333 1.00 90.38 159 SER A N 1
ATOM 1284 C CA . SER A 1 159 ? 4.090 -6.667 4.379 1.00 90.38 159 SER A CA 1
ATOM 1285 C C . SER A 1 159 ? 4.445 -5.468 3.502 1.00 90.38 159 SER A C 1
ATOM 1287 O O . SER A 1 159 ? 5.606 -5.059 3.472 1.00 90.38 159 SER A O 1
ATOM 1289 N N . LEU A 1 160 ? 3.455 -4.939 2.782 1.00 93.44 160 LEU A N 1
ATOM 1290 C CA . LEU A 1 160 ? 3.568 -3.844 1.812 1.00 93.44 160 LEU A CA 1
ATOM 1291 C C . LEU A 1 160 ? 4.418 -4.143 0.562 1.00 93.44 160 LEU A C 1
ATOM 1293 O O . LEU A 1 160 ? 4.455 -3.298 -0.330 1.00 93.44 160 LEU A O 1
ATOM 1297 N N . VAL A 1 161 ? 5.083 -5.300 0.461 1.00 94.06 161 VAL A N 1
ATOM 1298 C CA . VAL A 1 161 ? 5.977 -5.634 -0.665 1.00 94.06 161 VAL A CA 1
ATOM 1299 C C . VAL A 1 161 ? 5.491 -6.870 -1.407 1.00 94.06 161 VAL A C 1
ATOM 1301 O O . VAL A 1 161 ? 5.038 -6.773 -2.536 1.00 94.06 161 VAL A O 1
ATOM 1304 N N . THR A 1 162 ? 5.547 -8.040 -0.780 1.00 92.50 162 THR A N 1
ATOM 1305 C CA . THR A 1 162 ? 5.099 -9.298 -1.402 1.00 92.50 162 THR A CA 1
ATOM 1306 C C . THR A 1 162 ? 3.697 -9.695 -0.956 1.00 92.50 162 THR A C 1
ATOM 1308 O O . THR A 1 162 ? 3.005 -10.423 -1.662 1.00 92.50 162 THR A O 1
ATOM 1311 N N . VAL A 1 163 ? 3.258 -9.186 0.197 1.00 94.38 163 VAL A N 1
ATOM 1312 C CA . VAL A 1 163 ? 1.935 -9.421 0.780 1.00 94.38 163 VAL A CA 1
ATOM 1313 C C . VAL A 1 163 ? 1.295 -8.064 1.074 1.00 94.38 163 VAL A C 1
ATOM 1315 O O . VAL A 1 163 ? 1.981 -7.192 1.623 1.00 94.38 163 VAL A O 1
ATOM 1318 N N . PRO A 1 164 ? 0.012 -7.856 0.726 1.00 96.00 164 PRO A N 1
ATOM 1319 C CA . PRO A 1 164 ? -0.658 -6.601 1.028 1.00 96.00 164 PRO A CA 1
ATOM 1320 C C . PRO A 1 164 ? -0.774 -6.407 2.542 1.00 96.00 164 PRO A C 1
ATOM 1322 O O . PRO A 1 164 ? -0.957 -7.365 3.293 1.00 96.00 164 PRO A O 1
ATOM 1325 N N . LEU A 1 165 ? -0.731 -5.156 2.993 1.00 95.81 165 LEU A N 1
ATOM 1326 C CA . LEU A 1 165 ? -1.212 -4.819 4.326 1.00 95.81 165 LEU A CA 1
ATOM 1327 C C . LEU A 1 165 ? -2.743 -4.719 4.278 1.00 95.81 165 LEU A C 1
ATOM 1329 O O . LEU A 1 165 ? -3.312 -3.867 3.592 1.00 95.81 165 LEU A O 1
ATOM 1333 N N . ASP A 1 166 ? -3.407 -5.599 5.015 1.00 95.19 166 ASP A N 1
ATOM 1334 C CA . ASP A 1 166 ? -4.868 -5.723 5.108 1.00 95.19 166 ASP A CA 1
ATOM 1335 C C . ASP A 1 166 ? -5.391 -5.502 6.542 1.00 95.19 166 ASP A C 1
ATOM 1337 O O . ASP A 1 166 ? -6.595 -5.420 6.785 1.00 95.19 166 ASP A O 1
ATOM 1341 N N . LYS A 1 167 ? -4.475 -5.348 7.505 1.00 94.44 167 LYS A N 1
ATOM 1342 C CA . LYS A 1 167 ? -4.756 -5.020 8.904 1.00 94.44 167 LYS A CA 1
ATOM 1343 C C . LYS A 1 167 ? -4.402 -3.568 9.173 1.00 94.44 167 LYS A C 1
ATOM 1345 O O . LYS A 1 167 ? -3.243 -3.190 9.276 1.00 94.44 167 LYS A O 1
ATOM 1350 N N . TYR A 1 168 ? -5.425 -2.754 9.376 1.00 93.94 168 TYR A N 1
ATOM 1351 C CA . TYR A 1 168 ? -5.308 -1.300 9.451 1.00 93.94 168 TYR A CA 1
ATOM 1352 C C . TYR A 1 168 ? -5.146 -0.761 10.878 1.00 93.94 168 TYR A C 1
ATOM 1354 O O . TYR A 1 168 ? -5.053 0.445 11.093 1.00 93.94 168 TYR A O 1
ATOM 1362 N N . ALA A 1 169 ? -5.111 -1.642 11.881 1.00 89.94 169 ALA A N 1
ATOM 1363 C CA . ALA A 1 169 ? -5.001 -1.255 13.287 1.00 89.94 169 ALA A CA 1
ATOM 1364 C C . ALA A 1 169 ? -3.651 -0.634 13.656 1.00 89.94 169 ALA A C 1
ATOM 1366 O O . ALA A 1 169 ? -3.598 0.207 14.552 1.00 89.94 169 ALA A O 1
ATOM 1367 N N . LYS A 1 170 ? -2.583 -1.059 12.974 1.00 86.12 170 LYS A N 1
ATOM 1368 C CA . LYS A 1 170 ? -1.204 -0.637 13.226 1.00 86.12 170 LYS A CA 1
ATOM 1369 C C . LYS A 1 170 ? -0.581 0.089 12.035 1.00 86.12 170 LYS A C 1
ATOM 1371 O O . LYS A 1 170 ? 0.626 0.198 11.981 1.00 86.12 170 LYS A O 1
ATOM 1376 N N . MET A 1 171 ? -1.368 0.646 11.113 1.00 88.69 171 MET A N 1
ATOM 1377 C CA . MET A 1 171 ? -0.786 1.431 10.010 1.00 88.69 171 MET A CA 1
ATOM 1378 C C . MET A 1 171 ? 0.009 2.639 10.512 1.00 88.69 171 MET A C 1
ATOM 1380 O O . MET A 1 171 ? 1.068 2.954 9.985 1.00 88.69 171 MET A O 1
ATOM 1384 N N . LEU A 1 172 ? -0.515 3.317 11.533 1.00 84.00 172 LEU A N 1
ATOM 1385 C CA . LEU A 1 172 ? 0.026 4.561 12.072 1.00 84.00 172 LEU A CA 1
ATOM 1386 C C . LEU A 1 172 ? 0.512 4.365 13.514 1.00 84.00 172 LEU A C 1
ATOM 1388 O O . LEU A 1 172 ? 0.103 3.422 14.194 1.00 84.00 172 LEU A O 1
ATOM 1392 N N . GLY A 1 173 ? 1.322 5.309 13.992 1.00 81.00 173 GLY A N 1
ATOM 1393 C CA . GLY A 1 173 ? 1.911 5.303 15.333 1.00 81.00 173 GLY A CA 1
ATOM 1394 C C . GLY A 1 173 ? 3.400 4.961 15.315 1.00 81.00 173 GLY A C 1
ATOM 1395 O O . GLY A 1 173 ? 3.962 4.661 14.269 1.00 81.00 173 GLY A O 1
ATOM 1396 N N . GLU A 1 174 ? 4.040 5.014 16.481 1.00 76.12 174 GLU A N 1
ATOM 1397 C CA . GLU A 1 174 ? 5.492 4.821 16.637 1.00 76.12 174 GLU A CA 1
ATOM 1398 C C . GLU A 1 174 ? 5.970 3.454 16.120 1.00 76.12 174 GLU A C 1
ATOM 1400 O O . GLU A 1 174 ? 6.940 3.356 15.373 1.00 76.12 174 GLU A O 1
ATOM 1405 N N . THR A 1 175 ? 5.215 2.400 16.434 1.00 79.69 175 THR A N 1
ATOM 1406 C CA . THR A 1 175 ? 5.448 1.028 15.947 1.00 79.69 175 THR A CA 1
ATOM 1407 C C . THR A 1 175 ? 4.583 0.681 14.734 1.00 79.69 175 THR A C 1
ATOM 1409 O O . THR A 1 175 ? 4.317 -0.494 14.474 1.00 79.69 175 THR A O 1
ATOM 1412 N N . GLY A 1 176 ? 4.068 1.703 14.046 1.00 83.00 176 GLY A N 1
ATOM 1413 C CA . GLY A 1 176 ? 3.150 1.522 12.936 1.00 83.00 176 GLY A CA 1
ATOM 1414 C C . GLY A 1 176 ? 3.847 1.064 11.657 1.00 83.00 176 GLY A C 1
ATOM 1415 O O . GLY A 1 176 ? 5.017 1.353 11.439 1.00 83.00 176 GLY A O 1
ATOM 1416 N N . ASP A 1 177 ? 3.115 0.394 10.773 1.00 83.94 177 ASP A N 1
ATOM 1417 C CA . ASP A 1 177 ? 3.632 -0.109 9.496 1.00 83.94 177 ASP A CA 1
ATOM 1418 C C . ASP A 1 177 ? 4.138 1.017 8.572 1.00 83.94 177 ASP A C 1
ATOM 1420 O O . ASP A 1 177 ? 4.928 0.762 7.664 1.00 83.94 177 ASP A O 1
ATOM 1424 N N . PHE A 1 178 ? 3.677 2.258 8.775 1.00 83.00 178 PHE A N 1
ATOM 1425 C CA . PHE A 1 178 ? 4.082 3.427 7.988 1.00 83.00 178 PHE A CA 1
ATOM 1426 C C . PHE A 1 178 ? 5.136 4.297 8.684 1.00 83.00 178 PHE A C 1
ATOM 1428 O O . PHE A 1 178 ? 5.508 5.334 8.127 1.00 83.00 178 PHE A O 1
ATOM 1435 N N . SER A 1 179 ? 5.592 3.947 9.894 1.00 68.38 179 SER A N 1
ATOM 1436 C CA . SER A 1 179 ? 6.632 4.741 10.545 1.00 68.38 179 SER A CA 1
ATOM 1437 C C . SER A 1 179 ? 7.955 4.574 9.797 1.00 68.38 179 SER A C 1
ATOM 1439 O O . SER A 1 179 ? 8.429 3.470 9.530 1.00 68.38 179 SER A O 1
ATOM 1441 N N . THR A 1 180 ? 8.549 5.698 9.407 1.00 54.31 180 THR A N 1
ATOM 1442 C CA . THR A 1 180 ? 9.953 5.732 9.003 1.00 54.31 180 THR A CA 1
ATOM 1443 C C . THR A 1 180 ? 10.778 5.564 10.272 1.00 54.31 180 THR A C 1
ATOM 1445 O O . THR A 1 180 ? 10.747 6.456 11.122 1.00 54.31 180 THR A O 1
ATOM 1448 N N . GLN A 1 181 ? 11.432 4.410 10.421 1.00 44.31 181 GLN A N 1
ATOM 1449 C CA . GLN A 1 181 ? 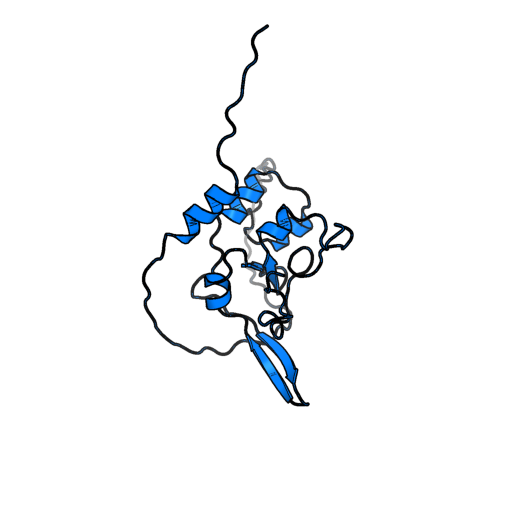12.467 4.206 11.440 1.00 44.31 181 GLN A CA 1
ATOM 1450 C C . GLN A 1 181 ? 13.697 5.062 11.149 1.00 44.31 181 GLN A C 1
ATOM 1452 O O . GLN A 1 181 ? 14.008 5.244 9.947 1.00 44.31 181 GLN A O 1
#

Organism: NCBI:txid13131

Secondary structure (DSSP, 8-state):
-----------HHHHHHHHTT-PPPP-------PPPP---------------------------------HHHHHHH-S--HHHHHHHHHS-SSPPTT----EEEEEETTEEEEEE--HHHHHH-TTEEEETTTTEEEEHHHHHH-S-BTTTT-BPP-BTTTB-B--GGGSSSTTSTT---